Protein AF-I7M662-F1 (afdb_monomer_lite)

Structure (mmCIF, N/CA/C/O backbone):
data_AF-I7M662-F1
#
_entry.id   AF-I7M662-F1
#
loop_
_atom_site.group_PDB
_atom_site.id
_atom_site.type_symbol
_atom_site.label_atom_id
_atom_site.label_alt_id
_atom_site.label_comp_id
_atom_site.label_asym_id
_atom_site.label_entity_id
_atom_site.label_seq_id
_atom_site.pdbx_PDB_ins_code
_atom_site.Cartn_x
_atom_site.Cartn_y
_atom_site.Cartn_z
_atom_site.occupancy
_atom_site.B_iso_or_equiv
_atom_site.auth_seq_id
_atom_site.auth_comp_id
_atom_site.auth_asym_id
_atom_site.auth_atom_id
_atom_site.pdbx_PDB_model_num
ATOM 1 N N . MET A 1 1 ? -13.294 24.044 -43.920 1.00 41.88 1 MET A N 1
ATOM 2 C CA . MET A 1 1 ? -12.921 23.560 -42.574 1.00 41.88 1 MET A CA 1
ATOM 3 C C . MET A 1 1 ? -13.957 22.530 -42.165 1.00 41.88 1 MET A C 1
ATOM 5 O O . MET A 1 1 ? -15.072 22.920 -41.852 1.00 41.88 1 MET A O 1
ATOM 9 N N . GLN A 1 2 ? -13.652 21.237 -42.297 1.00 34.25 2 GLN A N 1
ATOM 10 C CA . GLN A 1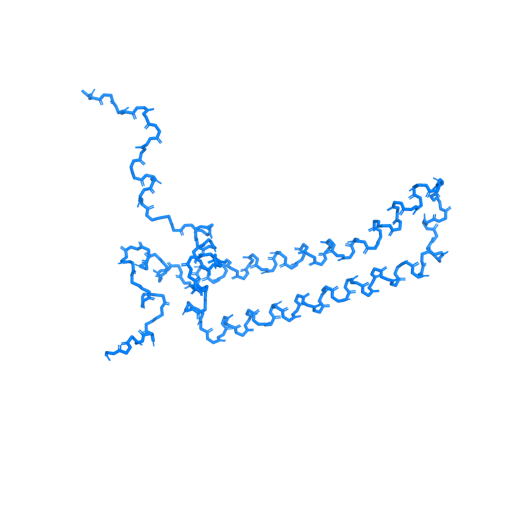 2 ? -14.575 20.186 -41.863 1.00 34.25 2 GLN A CA 1
ATOM 11 C C . GLN A 1 2 ? -14.696 20.223 -40.339 1.00 34.25 2 GLN A C 1
ATOM 13 O O . GLN A 1 2 ? -13.698 20.273 -39.620 1.00 34.25 2 GLN A O 1
ATOM 18 N N . THR A 1 3 ? -15.942 20.270 -39.887 1.00 43.41 3 THR A N 1
ATOM 19 C CA . THR A 1 3 ? -16.389 20.185 -38.502 1.00 43.41 3 THR A CA 1
ATOM 20 C C . THR A 1 3 ? -15.766 18.958 -37.850 1.00 43.41 3 THR A C 1
ATOM 22 O O . THR A 1 3 ? -16.061 17.828 -38.221 1.00 43.41 3 THR A O 1
ATOM 25 N N . ARG A 1 4 ? -14.854 19.204 -36.906 1.00 47.12 4 ARG A N 1
ATOM 26 C CA . ARG A 1 4 ? -14.196 18.182 -36.095 1.00 47.12 4 ARG A CA 1
ATOM 27 C C . ARG A 1 4 ? -15.286 17.417 -35.345 1.00 47.12 4 ARG A C 1
ATOM 29 O O . ARG A 1 4 ? -16.045 18.037 -34.602 1.00 47.12 4 ARG A O 1
ATOM 36 N N . ASP A 1 5 ? -15.388 16.117 -35.611 1.00 43.91 5 ASP A N 1
ATOM 37 C CA . ASP A 1 5 ? -16.416 15.244 -35.054 1.00 43.91 5 ASP A CA 1
ATOM 38 C C . ASP A 1 5 ? -16.543 15.436 -33.541 1.00 43.91 5 ASP A C 1
ATOM 40 O O . ASP A 1 5 ? -15.604 15.251 -32.770 1.00 43.91 5 ASP A O 1
ATOM 44 N N . ILE A 1 6 ? -17.754 15.809 -33.134 1.00 48.81 6 ILE A N 1
ATOM 45 C CA . ILE A 1 6 ? -18.202 16.032 -31.753 1.00 48.81 6 ILE A CA 1
ATOM 46 C C . ILE A 1 6 ? -18.568 14.674 -31.107 1.00 48.81 6 ILE A C 1
ATOM 48 O O . ILE A 1 6 ? -19.245 14.591 -30.083 1.00 48.81 6 ILE A O 1
ATOM 52 N N . TYR A 1 7 ? -18.115 13.568 -31.699 1.00 44.12 7 TYR A N 1
ATOM 53 C CA . TYR A 1 7 ? -18.278 12.237 -31.142 1.00 44.12 7 TYR A CA 1
ATOM 54 C C . TYR A 1 7 ? -17.127 11.949 -30.182 1.00 44.12 7 TYR A C 1
ATOM 56 O O . TYR A 1 7 ? -15.957 12.008 -30.540 1.00 44.12 7 TYR A O 1
ATOM 64 N N . ARG A 1 8 ? -17.490 11.622 -28.938 1.00 43.91 8 ARG A N 1
ATOM 65 C CA . ARG A 1 8 ? -16.653 11.269 -27.773 1.00 43.91 8 ARG A CA 1
ATOM 66 C C . ARG A 1 8 ? -15.730 10.043 -27.957 1.00 43.91 8 ARG A C 1
ATOM 68 O O . ARG A 1 8 ? -15.385 9.388 -26.981 1.00 43.91 8 ARG A O 1
ATOM 75 N N . TYR A 1 9 ? -15.335 9.726 -29.181 1.00 45.12 9 TYR A N 1
ATOM 76 C CA . TYR A 1 9 ? -14.406 8.663 -29.543 1.00 45.12 9 TYR A CA 1
ATOM 77 C C . TYR A 1 9 ? -13.162 9.289 -30.166 1.00 45.12 9 TYR A C 1
ATOM 79 O O . TYR A 1 9 ? -12.828 9.061 -31.326 1.00 45.12 9 TYR A O 1
ATOM 87 N N . ASP A 1 10 ? -12.473 10.122 -29.389 1.00 43.12 10 ASP A N 1
ATOM 88 C CA . ASP A 1 10 ? -11.145 10.561 -29.785 1.00 43.12 10 ASP A CA 1
ATOM 89 C C . ASP A 1 10 ? -10.230 9.330 -29.711 1.00 43.12 10 ASP A C 1
ATOM 91 O O . ASP A 1 10 ? -9.859 8.862 -28.629 1.00 43.12 10 ASP A O 1
ATOM 95 N N . TYR A 1 11 ? -9.954 8.747 -30.878 1.00 44.44 11 TYR A N 1
ATOM 96 C CA . TYR A 1 11 ? -9.156 7.532 -31.064 1.00 44.44 11 TYR A CA 1
ATOM 97 C C . TYR A 1 11 ? -7.806 7.638 -30.342 1.00 44.44 11 TYR A C 1
ATOM 99 O O . TYR A 1 11 ? -7.307 6.660 -29.781 1.00 44.44 11 TYR A O 1
ATOM 107 N N . THR A 1 12 ? -7.261 8.856 -30.280 1.00 48.91 12 THR A N 1
ATOM 108 C CA . THR A 1 12 ? -6.030 9.171 -29.554 1.00 48.91 12 THR A CA 1
ATOM 109 C C . THR A 1 12 ? -6.190 8.977 -28.043 1.00 48.91 12 THR A C 1
ATOM 111 O O . THR A 1 12 ? -5.327 8.398 -27.400 1.00 48.91 12 THR A O 1
ATOM 114 N N . THR A 1 13 ? -7.323 9.348 -27.452 1.00 49.84 13 THR A N 1
ATOM 115 C CA . THR A 1 13 ? -7.543 9.213 -25.999 1.00 49.84 13 THR A CA 1
ATOM 116 C C . THR A 1 13 ? -7.815 7.778 -25.537 1.00 49.84 13 THR A C 1
ATOM 118 O O . THR A 1 13 ? -7.613 7.468 -24.360 1.00 49.84 13 THR A O 1
ATOM 121 N N . THR A 1 14 ? -8.267 6.904 -26.447 1.00 51.50 14 THR A N 1
ATOM 122 C CA . THR A 1 14 ? -8.652 5.516 -26.128 1.00 51.50 14 THR A CA 1
ATOM 123 C C . THR A 1 14 ? -7.506 4.527 -26.344 1.00 51.50 14 THR A C 1
ATOM 125 O O . THR A 1 14 ? -7.362 3.592 -25.560 1.00 51.50 14 THR A O 1
ATOM 128 N N . TYR A 1 15 ? -6.677 4.737 -27.373 1.00 56.00 15 TYR A N 1
ATOM 129 C CA . TYR A 1 15 ? -5.634 3.783 -27.771 1.00 56.00 15 TYR A CA 1
ATOM 130 C C . TYR A 1 15 ? -4.206 4.234 -27.461 1.00 56.00 15 TYR A C 1
ATOM 132 O O . TYR A 1 15 ? -3.290 3.418 -27.551 1.00 56.00 15 TYR A O 1
ATOM 140 N N . TYR A 1 16 ? -3.985 5.498 -27.083 1.00 65.38 16 TYR A N 1
ATOM 141 C CA . TYR A 1 16 ? -2.644 5.931 -26.702 1.00 65.38 16 TYR A CA 1
ATOM 142 C C . TYR A 1 16 ? -2.303 5.424 -25.295 1.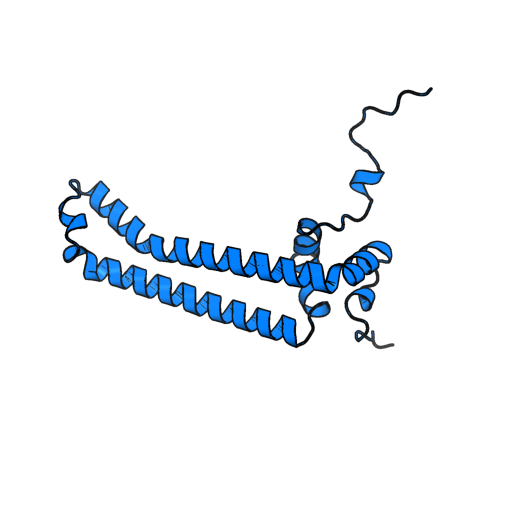00 65.38 16 TYR A C 1
ATOM 144 O O . TYR A 1 16 ? -3.119 5.577 -24.376 1.00 65.38 16 TYR A O 1
ATOM 152 N N . PRO A 1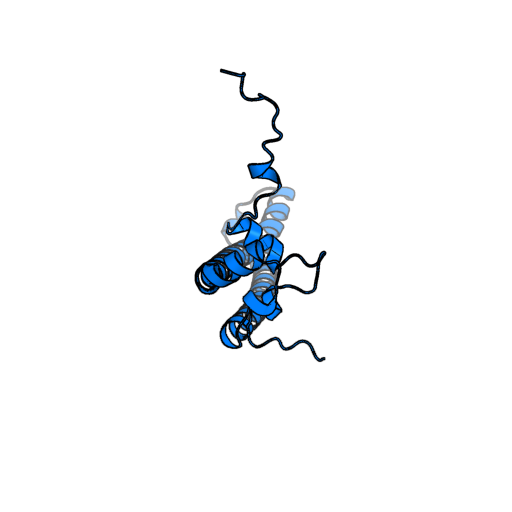 17 ? -1.118 4.821 -25.095 1.00 70.69 17 PRO A N 1
ATOM 153 C CA . PRO A 1 17 ? -0.713 4.347 -23.785 1.00 70.69 17 PRO A CA 1
ATOM 154 C C . PRO A 1 17 ? -0.676 5.515 -22.800 1.00 70.69 17 PRO A C 1
ATOM 156 O O . PRO A 1 17 ? 0.040 6.498 -22.987 1.00 70.69 17 PRO A O 1
ATOM 159 N N . LYS A 1 18 ? -1.476 5.406 -21.739 1.00 81.25 18 LYS A N 1
ATOM 160 C CA . LYS A 1 18 ? -1.456 6.357 -20.631 1.00 81.25 18 LYS A CA 1
ATOM 161 C C . LYS A 1 18 ? -0.286 6.021 -19.718 1.00 81.25 18 LYS A C 1
ATOM 163 O O . LYS A 1 18 ? -0.130 4.872 -19.304 1.00 81.25 18 LYS A O 1
ATOM 168 N N . PHE A 1 19 ? 0.515 7.032 -19.403 1.00 83.69 19 PHE A N 1
ATOM 169 C CA . PHE A 1 19 ? 1.721 6.881 -18.589 1.00 83.69 19 PHE A CA 1
ATOM 170 C C . PHE A 1 19 ? 1.542 7.371 -17.152 1.00 83.69 19 PHE A C 1
ATOM 172 O O . PHE A 1 19 ? 2.526 7.472 -16.443 1.00 83.69 19 PHE A O 1
ATOM 179 N N . ASP A 1 20 ? 0.326 7.707 -16.722 1.00 87.38 20 ASP A N 1
ATOM 180 C CA . ASP A 1 20 ? 0.101 8.248 -15.383 1.00 87.38 20 ASP A CA 1
ATOM 181 C C . ASP A 1 20 ? 0.236 7.189 -14.269 1.00 87.38 20 ASP A C 1
ATOM 183 O O . ASP A 1 20 ? 0.248 5.976 -14.496 1.00 87.38 20 ASP A O 1
ATOM 187 N N . MET A 1 21 ? 0.306 7.687 -13.036 1.00 86.69 21 MET A N 1
ATOM 188 C CA . MET A 1 21 ? 0.417 6.899 -11.810 1.00 86.69 21 MET A CA 1
ATOM 189 C C . MET A 1 21 ? -0.729 5.890 -11.629 1.00 86.69 21 MET A C 1
ATOM 191 O O . MET A 1 21 ? -0.519 4.787 -11.127 1.00 86.69 21 MET A O 1
ATOM 195 N N . LEU A 1 22 ? -1.945 6.246 -12.052 1.00 87.56 22 LEU A N 1
ATOM 196 C CA . LEU A 1 22 ? -3.106 5.363 -11.953 1.00 87.56 22 LEU A CA 1
ATOM 197 C C . LEU A 1 22 ? -2.950 4.154 -12.882 1.00 87.56 22 LEU A C 1
ATOM 199 O O . LEU A 1 22 ? -3.167 3.020 -12.462 1.00 87.56 22 LEU A O 1
ATOM 203 N N . ASN A 1 23 ? -2.552 4.382 -14.134 1.00 86.62 23 ASN A N 1
ATOM 204 C CA . ASN A 1 23 ? -2.306 3.309 -15.093 1.00 86.62 23 ASN A CA 1
ATOM 205 C C . ASN A 1 23 ? -1.092 2.473 -14.683 1.00 86.62 23 ASN A C 1
ATOM 207 O O . ASN A 1 23 ? -1.142 1.256 -14.813 1.00 86.62 23 ASN A O 1
ATOM 211 N N . PHE A 1 24 ? -0.058 3.089 -14.101 1.00 88.31 24 PHE A N 1
ATOM 212 C CA . PHE A 1 24 ? 1.056 2.350 -13.509 1.00 88.31 24 PHE A CA 1
ATOM 213 C C . PHE A 1 24 ? 0.584 1.404 -12.399 1.00 88.31 24 PHE A C 1
ATOM 215 O O . PHE A 1 24 ? 0.926 0.225 -12.415 1.00 88.31 24 PHE A O 1
ATOM 222 N N . GLN A 1 25 ? -0.249 1.879 -11.468 1.00 86.44 25 GLN A N 1
ATOM 223 C CA . GLN A 1 25 ? -0.809 1.033 -10.411 1.00 86.44 25 GLN A CA 1
ATOM 224 C C . GLN A 1 25 ? -1.653 -0.117 -10.974 1.00 86.44 25 GLN A C 1
ATOM 226 O O . GLN A 1 25 ? -1.513 -1.266 -10.549 1.00 86.44 25 GLN A O 1
ATOM 231 N N . LEU A 1 26 ? -2.515 0.183 -11.945 1.00 84.25 26 LEU A N 1
ATOM 232 C CA . LEU A 1 26 ? -3.354 -0.819 -12.595 1.00 84.25 26 LEU A CA 1
ATOM 233 C C . LEU A 1 26 ? -2.533 -1.841 -13.384 1.00 84.25 26 LEU A C 1
ATOM 235 O O . LEU A 1 26 ? -2.898 -3.007 -13.400 1.00 84.25 26 LEU A O 1
ATOM 239 N N . ASP A 1 27 ? -1.436 -1.451 -14.019 1.00 82.06 27 ASP A N 1
ATOM 240 C CA . ASP A 1 27 ? -0.607 -2.392 -14.771 1.00 82.06 27 ASP A CA 1
ATOM 241 C C . ASP A 1 27 ? 0.286 -3.223 -13.834 1.00 82.06 27 ASP A C 1
ATOM 243 O O . ASP A 1 27 ? 0.433 -4.429 -14.024 1.00 82.06 27 ASP A O 1
ATOM 247 N N . MET A 1 28 ? 0.850 -2.609 -12.790 1.00 82.44 28 MET A N 1
ATOM 248 C CA . MET A 1 28 ? 1.811 -3.266 -11.898 1.00 82.44 28 MET A CA 1
ATOM 249 C C . MET A 1 28 ? 1.172 -4.185 -10.858 1.00 82.44 28 MET A C 1
ATOM 251 O O . MET A 1 28 ? 1.779 -5.201 -10.516 1.00 82.44 28 MET A O 1
ATOM 255 N N . TYR A 1 29 ? -0.030 -3.862 -10.369 1.00 78.38 29 TYR A N 1
ATOM 256 C CA . TYR A 1 29 ? -0.650 -4.545 -9.223 1.00 78.38 29 TYR A CA 1
ATOM 257 C C . TYR A 1 29 ? -1.994 -5.212 -9.540 1.00 78.38 29 TYR A C 1
ATOM 259 O O . TYR A 1 29 ? -2.654 -5.728 -8.636 1.00 78.38 29 TYR A O 1
ATOM 267 N N . ASN A 1 30 ? -2.423 -5.243 -10.804 1.00 72.62 30 ASN A N 1
ATOM 268 C CA . ASN A 1 30 ? -3.637 -5.962 -11.179 1.00 72.62 30 ASN A CA 1
ATOM 269 C C . ASN A 1 30 ? -3.386 -7.470 -11.270 1.00 72.62 30 ASN A C 1
ATOM 271 O O . ASN A 1 30 ? -2.792 -7.978 -12.218 1.00 72.62 30 ASN A O 1
ATOM 275 N N . THR A 1 31 ? -3.927 -8.190 -10.294 1.00 59.03 31 THR A N 1
ATOM 276 C CA . THR A 1 31 ? -3.842 -9.647 -10.160 1.00 59.03 31 THR A CA 1
ATOM 277 C C . THR A 1 31 ? -4.629 -10.427 -11.216 1.00 59.03 31 THR A C 1
ATOM 279 O O . THR A 1 31 ? -4.451 -11.637 -11.321 1.00 59.03 31 THR A O 1
ATOM 282 N N . GLN A 1 32 ? -5.496 -9.778 -12.004 1.00 56.19 32 GLN A N 1
ATOM 283 C CA . GLN A 1 32 ? -6.375 -10.465 -12.959 1.00 56.19 32 GLN A CA 1
ATOM 284 C C . GLN A 1 32 ? -5.756 -10.706 -14.343 1.00 56.19 32 GLN A C 1
ATOM 286 O O . GLN A 1 32 ? -6.309 -11.504 -15.097 1.00 56.19 32 GLN A O 1
ATOM 291 N N . LYS A 1 33 ? -4.669 -10.019 -14.725 1.00 52.06 33 LYS A N 1
ATOM 292 C CA . LYS A 1 33 ? -4.182 -10.044 -16.125 1.00 52.06 33 LYS A CA 1
ATOM 293 C C . LYS A 1 33 ? -2.832 -10.717 -16.357 1.00 52.06 33 LYS A C 1
ATOM 295 O O . LYS A 1 33 ? -2.601 -11.194 -17.460 1.00 52.06 33 LYS A O 1
ATOM 300 N N . ALA A 1 34 ? -1.975 -10.801 -15.356 1.00 44.34 34 ALA A N 1
ATOM 301 C CA . ALA A 1 34 ? -0.725 -11.553 -15.361 1.00 44.34 34 ALA A CA 1
ATOM 302 C C . ALA A 1 34 ? -0.187 -11.492 -13.927 1.00 44.34 34 ALA A C 1
ATOM 304 O O . ALA A 1 34 ? -0.596 -10.609 -13.172 1.00 44.34 34 ALA A O 1
ATOM 305 N N . GLY A 1 35 ? 0.713 -12.395 -13.528 1.00 56.19 35 GLY A N 1
ATOM 306 C CA . GLY A 1 35 ? 1.469 -12.217 -12.281 1.00 56.19 35 GLY A CA 1
ATOM 307 C C . GLY A 1 35 ? 1.989 -10.778 -12.178 1.00 56.19 35 GLY A C 1
ATOM 308 O O . GLY A 1 35 ? 2.309 -10.178 -13.204 1.00 56.19 35 GLY A O 1
ATOM 309 N N . SER A 1 36 ? 1.967 -10.193 -10.978 1.00 66.44 36 SER A N 1
ATOM 310 C CA . SER A 1 36 ? 2.114 -8.743 -10.832 1.00 66.44 36 SER A CA 1
ATOM 311 C C . SER A 1 36 ? 3.401 -8.269 -11.516 1.00 66.44 36 SER A C 1
ATOM 313 O O . SER A 1 36 ? 4.498 -8.706 -11.165 1.00 66.44 36 SER A O 1
ATOM 315 N N . LEU A 1 37 ? 3.281 -7.390 -12.521 1.00 76.19 37 LEU A N 1
ATOM 316 C CA . LEU A 1 37 ? 4.440 -6.839 -13.241 1.00 76.19 37 LEU A CA 1
ATOM 317 C C . LEU A 1 37 ? 5.404 -6.132 -12.278 1.00 76.19 37 LEU A C 1
ATOM 319 O O . LEU A 1 37 ? 6.594 -6.018 -12.565 1.00 76.19 37 LEU A O 1
ATOM 323 N N . SER A 1 38 ? 4.913 -5.741 -11.097 1.00 75.88 38 SER A N 1
ATOM 324 C CA . SER A 1 38 ? 5.735 -5.277 -9.985 1.00 75.88 38 SER A CA 1
ATOM 325 C C . SER A 1 38 ? 6.870 -6.248 -9.630 1.00 75.88 38 SER A C 1
ATOM 327 O O . SER A 1 38 ? 7.972 -5.796 -9.363 1.00 75.88 38 SER A O 1
ATOM 329 N N . ALA A 1 39 ? 6.650 -7.567 -9.670 1.00 75.44 39 ALA A N 1
ATOM 330 C CA . ALA A 1 39 ? 7.679 -8.556 -9.333 1.00 75.44 39 ALA A CA 1
ATOM 331 C C . ALA A 1 39 ? 8.835 -8.582 -10.346 1.00 75.44 39 ALA A C 1
ATOM 333 O O . ALA A 1 39 ? 9.950 -8.953 -10.002 1.00 75.44 39 ALA A O 1
ATOM 334 N N . ILE A 1 40 ? 8.560 -8.184 -11.589 1.00 77.19 40 ILE A N 1
ATOM 335 C CA . ILE A 1 40 ? 9.550 -8.070 -12.662 1.00 77.19 40 ILE A CA 1
ATOM 336 C C . ILE A 1 40 ? 10.291 -6.736 -12.570 1.00 77.19 40 ILE A C 1
ATOM 338 O O . ILE A 1 40 ? 11.505 -6.692 -12.756 1.00 77.19 40 ILE A O 1
ATOM 342 N N . LEU A 1 41 ? 9.553 -5.661 -12.287 1.00 79.94 41 LEU A N 1
ATOM 343 C CA . LEU A 1 41 ? 10.084 -4.305 -12.200 1.00 79.94 41 LEU A CA 1
ATOM 344 C C . LEU A 1 41 ? 11.003 -4.100 -10.991 1.00 79.94 41 LEU A C 1
ATOM 346 O O . LEU A 1 41 ? 11.928 -3.293 -11.047 1.00 79.94 41 LEU A O 1
ATOM 350 N N . TYR A 1 42 ? 10.710 -4.772 -9.882 1.00 80.31 42 TYR A N 1
ATOM 351 C CA . TYR A 1 42 ? 11.417 -4.537 -8.634 1.00 80.31 42 TYR A CA 1
ATOM 352 C C . TYR A 1 42 ? 12.839 -5.071 -8.692 1.00 80.31 42 TYR A C 1
ATOM 354 O O . TYR A 1 42 ? 13.084 -6.227 -9.032 1.00 80.31 42 TYR A O 1
ATOM 362 N N . ASP A 1 43 ? 13.771 -4.224 -8.274 1.00 79.38 43 ASP A N 1
ATOM 363 C CA . ASP A 1 43 ? 15.075 -4.695 -7.851 1.00 79.38 43 ASP A CA 1
ATOM 364 C C . ASP A 1 43 ? 14.980 -5.335 -6.457 1.00 79.38 43 ASP A C 1
ATOM 366 O O . ASP A 1 43 ? 13.970 -5.243 -5.750 1.00 79.38 43 ASP A O 1
ATOM 370 N N . THR A 1 44 ? 16.055 -6.004 -6.043 1.00 79.12 44 THR A N 1
ATOM 371 C CA . THR A 1 44 ? 16.137 -6.657 -4.731 1.00 79.12 44 THR A CA 1
ATOM 372 C C . THR A 1 44 ? 15.845 -5.683 -3.581 1.00 79.12 44 THR A C 1
ATOM 374 O O . THR A 1 44 ? 15.308 -6.083 -2.550 1.00 79.12 44 THR A O 1
ATOM 377 N N . GLU A 1 45 ? 16.169 -4.396 -3.745 1.00 82.00 45 GLU A N 1
ATOM 378 C CA . GLU A 1 45 ? 15.902 -3.356 -2.749 1.00 82.00 45 GLU A CA 1
ATOM 379 C C . GLU A 1 45 ? 14.401 -3.045 -2.629 1.00 82.00 45 GLU A C 1
ATOM 381 O O . GLU A 1 45 ? 13.853 -3.072 -1.523 1.00 82.00 45 GLU A O 1
ATOM 386 N N . ASP A 1 46 ? 13.725 -2.784 -3.747 1.00 82.31 46 ASP A N 1
ATOM 387 C CA . ASP A 1 46 ? 12.293 -2.480 -3.796 1.00 82.31 46 ASP A CA 1
ATOM 388 C C . ASP A 1 46 ? 11.456 -3.698 -3.366 1.00 82.31 46 ASP A C 1
ATOM 390 O O . ASP A 1 46 ? 10.452 -3.546 -2.663 1.00 82.31 46 ASP A O 1
ATOM 394 N N . PHE A 1 47 ? 11.912 -4.911 -3.699 1.00 80.44 47 PHE A N 1
ATOM 395 C CA . PHE A 1 47 ? 11.307 -6.157 -3.228 1.00 80.44 47 PHE A CA 1
ATOM 396 C C . PHE A 1 47 ? 11.392 -6.297 -1.704 1.00 80.44 47 PHE A C 1
ATOM 398 O O . PHE A 1 47 ? 10.373 -6.525 -1.049 1.00 80.44 47 PHE A O 1
ATOM 405 N N . ASN A 1 48 ? 12.575 -6.094 -1.116 1.00 84.75 48 ASN A N 1
ATOM 406 C CA . ASN A 1 48 ? 12.747 -6.162 0.338 1.00 84.75 48 ASN A CA 1
ATOM 407 C C . ASN A 1 48 ? 11.895 -5.112 1.061 1.00 84.75 48 ASN A C 1
ATOM 409 O O . ASN A 1 48 ? 11.254 -5.431 2.063 1.00 84.75 48 ASN A O 1
ATOM 413 N N . LYS A 1 49 ? 11.809 -3.888 0.520 1.00 82.44 49 LYS A N 1
ATOM 414 C CA . LYS A 1 49 ? 10.914 -2.848 1.051 1.00 82.44 49 LYS A CA 1
ATOM 415 C C . LYS A 1 49 ? 9.450 -3.274 0.983 1.00 82.44 49 LYS A C 1
ATOM 417 O O . LYS A 1 49 ? 8.715 -3.062 1.944 1.00 82.44 49 LYS A O 1
ATOM 422 N N . GLN A 1 50 ? 9.009 -3.895 -0.114 1.00 82.38 50 GLN A N 1
ATOM 423 C CA . GLN A 1 50 ? 7.637 -4.401 -0.220 1.00 82.38 50 GLN A CA 1
ATOM 424 C C . GLN A 1 50 ? 7.346 -5.486 0.827 1.00 82.38 50 GLN A C 1
ATOM 426 O O . GLN A 1 50 ? 6.283 -5.459 1.452 1.00 82.38 50 GLN A O 1
ATOM 431 N N . VAL A 1 51 ? 8.280 -6.416 1.042 1.00 84.56 51 VAL A N 1
ATOM 432 C CA . VAL A 1 51 ? 8.158 -7.454 2.078 1.00 84.56 51 VAL A CA 1
ATOM 433 C C . VAL A 1 51 ? 8.079 -6.819 3.468 1.00 84.56 51 VAL A C 1
ATOM 435 O O . VAL A 1 51 ? 7.162 -7.135 4.227 1.00 84.56 51 VAL A O 1
ATOM 438 N N . GLU A 1 52 ? 8.953 -5.858 3.773 1.00 85.06 52 GLU A N 1
ATOM 439 C CA . GLU A 1 52 ? 8.937 -5.119 5.040 1.00 85.06 52 GLU A CA 1
ATOM 440 C C . GLU A 1 52 ? 7.607 -4.370 5.248 1.00 85.06 52 GLU A C 1
ATOM 442 O O . GLU A 1 52 ? 7.043 -4.384 6.348 1.00 85.06 52 GLU A O 1
ATOM 447 N N . PHE A 1 53 ? 7.044 -3.767 4.193 1.00 82.75 53 PHE A N 1
ATOM 448 C CA . PHE A 1 53 ? 5.721 -3.140 4.249 1.00 82.75 53 PHE A CA 1
ATOM 449 C C . PHE A 1 53 ? 4.613 -4.151 4.545 1.00 82.75 53 PHE A C 1
ATOM 451 O O . PHE A 1 53 ? 3.738 -3.860 5.366 1.00 82.75 53 PHE A O 1
ATOM 458 N N . ALA A 1 54 ? 4.642 -5.326 3.916 1.00 82.62 54 ALA A N 1
ATOM 459 C CA . ALA A 1 54 ? 3.660 -6.381 4.150 1.00 82.62 54 ALA A CA 1
ATOM 460 C C . ALA A 1 54 ? 3.747 -6.937 5.582 1.00 82.62 54 ALA A C 1
ATOM 462 O O . ALA A 1 54 ? 2.721 -7.168 6.227 1.00 82.62 54 ALA A O 1
ATOM 463 N N . GLU A 1 55 ? 4.954 -7.118 6.118 1.00 86.81 55 GLU A N 1
ATOM 464 C CA . GLU A 1 55 ? 5.149 -7.530 7.510 1.00 86.81 55 GLU A CA 1
ATOM 465 C C . GLU A 1 55 ? 4.695 -6.447 8.490 1.00 86.81 55 GLU A C 1
ATOM 467 O O . GLU A 1 55 ? 3.925 -6.725 9.413 1.00 86.81 55 GLU A O 1
ATOM 472 N N . THR A 1 56 ? 5.087 -5.195 8.249 1.00 85.19 56 THR A N 1
ATOM 473 C CA . THR A 1 56 ? 4.663 -4.046 9.058 1.00 85.19 56 THR A CA 1
ATOM 474 C C . THR A 1 56 ? 3.141 -3.915 9.072 1.00 85.19 56 THR A C 1
ATOM 476 O O . THR A 1 56 ? 2.561 -3.660 10.127 1.00 85.19 56 THR A O 1
ATOM 479 N N . GLN A 1 57 ? 2.468 -4.146 7.940 1.00 84.38 57 GLN A N 1
ATOM 480 C CA . GLN A 1 57 ? 1.006 -4.141 7.865 1.00 84.38 57 GLN A CA 1
ATOM 481 C C . GLN A 1 57 ? 0.389 -5.168 8.814 1.00 84.38 57 GLN A C 1
ATOM 483 O O . GLN A 1 57 ? -0.520 -4.832 9.577 1.00 84.38 57 GLN A O 1
ATOM 488 N N . LYS A 1 58 ? 0.898 -6.406 8.794 1.00 86.19 58 LYS A N 1
ATOM 489 C CA . LYS A 1 58 ? 0.416 -7.487 9.664 1.00 86.19 58 LYS A CA 1
ATOM 490 C C . LYS A 1 58 ? 0.601 -7.120 11.134 1.00 86.19 58 LYS A C 1
ATOM 492 O O . LYS A 1 58 ? -0.342 -7.246 11.913 1.00 86.19 58 LYS A O 1
ATOM 497 N N . TRP A 1 59 ? 1.771 -6.599 11.503 1.00 88.44 59 TRP A N 1
ATOM 498 C CA . TRP A 1 59 ? 2.050 -6.161 12.873 1.00 88.44 59 TRP A CA 1
ATOM 499 C C . TRP A 1 59 ? 1.181 -4.980 13.309 1.00 88.44 59 TRP A C 1
ATOM 501 O O . TRP A 1 59 ? 0.678 -4.976 14.433 1.00 88.44 59 TRP A O 1
ATOM 511 N N . MET A 1 60 ? 0.941 -4.005 12.429 1.00 86.56 60 MET A N 1
ATOM 512 C CA . MET A 1 60 ? 0.051 -2.877 12.716 1.00 86.56 60 MET A CA 1
ATOM 513 C C . MET A 1 60 ? -1.402 -3.326 12.889 1.00 86.56 60 MET A C 1
ATOM 515 O O . MET A 1 60 ? -2.061 -2.863 13.819 1.00 86.56 60 MET A O 1
ATOM 519 N N . GLN A 1 61 ? -1.899 -4.239 12.050 1.00 87.12 61 GLN A N 1
ATOM 520 C CA . GLN A 1 61 ? -3.251 -4.794 12.183 1.00 87.12 61 GLN A CA 1
ATOM 521 C C . GLN A 1 61 ? -3.399 -5.607 13.472 1.00 87.12 61 GLN A C 1
ATOM 523 O O . GLN A 1 61 ? -4.375 -5.428 14.202 1.00 87.12 61 GLN A O 1
ATOM 528 N N . LEU A 1 62 ? -2.411 -6.445 13.796 1.00 90.81 62 LEU A N 1
ATOM 529 C CA . LEU A 1 62 ? -2.390 -7.207 15.043 1.00 90.81 62 LEU A CA 1
ATOM 530 C C . LEU A 1 62 ? -2.355 -6.272 16.263 1.00 90.81 62 LEU A C 1
ATOM 532 O O . LEU A 1 62 ? -3.139 -6.436 17.195 1.00 90.81 62 LEU A O 1
ATOM 536 N N . GLY A 1 63 ? -1.505 -5.243 16.234 1.00 89.56 63 GLY A N 1
ATOM 537 C CA . GLY A 1 63 ? -1.436 -4.219 17.277 1.00 89.56 63 GLY A CA 1
ATOM 538 C C . GLY A 1 63 ? -2.748 -3.448 17.433 1.00 89.56 63 GLY A C 1
ATOM 539 O O . GLY A 1 63 ? -3.221 -3.258 18.554 1.00 89.56 63 GLY A O 1
ATOM 540 N N . ALA A 1 64 ? -3.384 -3.063 16.324 1.00 90.06 64 ALA A N 1
ATOM 541 C CA . ALA A 1 64 ? -4.684 -2.397 16.328 1.00 90.06 64 ALA A CA 1
ATOM 542 C C . ALA A 1 64 ? -5.791 -3.288 16.914 1.0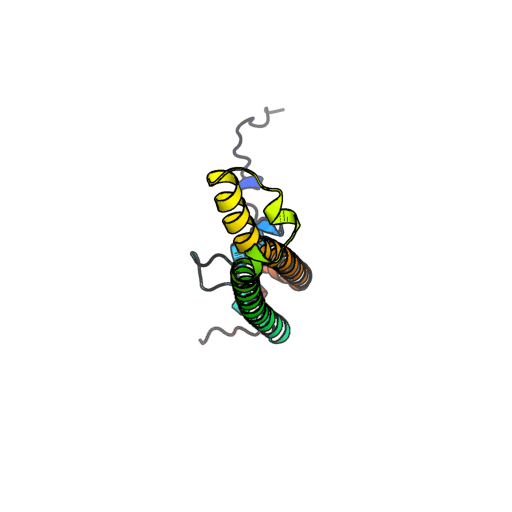0 90.06 64 ALA A C 1
ATOM 544 O O . ALA A 1 64 ? -6.603 -2.800 17.701 1.00 90.06 64 ALA A O 1
ATOM 545 N N . LEU A 1 65 ? -5.795 -4.588 16.599 1.00 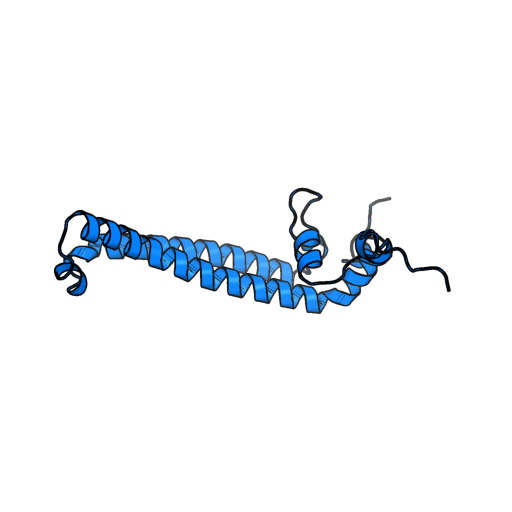89.81 65 LEU A N 1
ATOM 546 C CA . LEU A 1 65 ? -6.714 -5.562 17.195 1.00 89.81 65 LEU A CA 1
ATOM 547 C C . LEU A 1 65 ? -6.485 -5.701 18.702 1.00 89.81 65 LEU A C 1
ATOM 549 O O . LEU A 1 65 ? -7.442 -5.621 19.473 1.00 89.81 65 LEU A O 1
ATOM 553 N N . CYS A 1 66 ? -5.232 -5.841 19.139 1.00 91.31 66 CYS A N 1
ATOM 554 C CA . CYS A 1 66 ? -4.883 -5.913 20.559 1.00 91.31 66 CYS A CA 1
ATOM 555 C C . CYS A 1 66 ? -5.313 -4.648 21.320 1.00 91.31 66 CYS A C 1
ATOM 557 O O . CYS A 1 66 ? -5.878 -4.749 22.410 1.00 91.31 66 CYS A O 1
ATOM 559 N N . LEU A 1 67 ? -5.115 -3.461 20.736 1.00 89.69 67 LEU A N 1
ATOM 560 C CA . LEU A 1 67 ? -5.594 -2.195 21.299 1.00 89.69 67 LEU A CA 1
ATOM 561 C C . LEU A 1 67 ? -7.127 -2.126 21.333 1.00 89.69 67 LEU A C 1
ATOM 563 O O . LEU A 1 67 ? -7.700 -1.702 22.337 1.00 89.69 67 LEU A O 1
ATOM 567 N N . GLY A 1 68 ? -7.807 -2.586 20.282 1.00 88.75 68 GLY A N 1
ATOM 568 C CA . GLY A 1 68 ? -9.266 -2.702 20.248 1.00 88.75 68 GLY A CA 1
ATOM 569 C C . GLY A 1 68 ? -9.795 -3.591 21.379 1.00 88.75 68 GLY A C 1
ATOM 570 O O . GLY A 1 68 ? -10.667 -3.185 22.146 1.00 88.75 68 GLY A O 1
ATOM 571 N N . VAL A 1 69 ? -9.228 -4.783 21.559 1.00 87.88 69 VAL A N 1
ATOM 572 C CA . VAL A 1 69 ? -9.616 -5.690 22.654 1.00 87.88 69 VAL A CA 1
ATOM 573 C C . VAL A 1 69 ? -9.294 -5.073 24.018 1.00 87.88 69 VAL A C 1
ATOM 575 O O . VAL A 1 69 ? -10.143 -5.069 24.912 1.00 87.88 69 VAL A O 1
ATOM 578 N N . GLY A 1 70 ? -8.106 -4.483 24.175 1.00 87.38 70 GLY A N 1
ATOM 579 C CA . GLY A 1 70 ? -7.690 -3.819 25.411 1.00 87.38 70 GLY A CA 1
ATOM 580 C C . GLY A 1 70 ? -8.610 -2.660 25.806 1.00 87.38 70 GLY A C 1
ATOM 581 O O . GLY A 1 70 ? -8.982 -2.533 26.973 1.00 87.38 70 GLY A O 1
ATOM 582 N N . THR A 1 71 ? -9.050 -1.854 24.837 1.00 86.12 71 THR A N 1
ATOM 583 C CA . THR A 1 71 ? -10.002 -0.756 25.073 1.00 86.12 71 THR A CA 1
ATOM 584 C C . THR A 1 71 ? -11.394 -1.253 25.457 1.00 86.12 71 THR A C 1
ATOM 586 O O . THR A 1 71 ? -12.031 -0.624 26.303 1.00 86.12 71 THR A O 1
ATOM 589 N N . ILE A 1 72 ? -11.857 -2.395 24.933 1.00 84.81 72 ILE A N 1
ATOM 590 C CA . ILE A 1 72 ? -13.106 -3.029 25.391 1.00 84.81 72 ILE A CA 1
ATOM 591 C C . ILE A 1 72 ? -12.969 -3.537 26.833 1.00 84.81 72 ILE A C 1
ATOM 593 O O . ILE A 1 72 ? -13.856 -3.289 27.653 1.00 84.81 72 ILE A O 1
ATOM 597 N N . LEU A 1 73 ? -11.873 -4.225 27.165 1.00 85.38 73 LEU A N 1
ATOM 598 C CA . LEU A 1 73 ? -11.639 -4.749 28.518 1.00 85.38 73 LEU A CA 1
ATOM 599 C C . LEU A 1 73 ? -11.505 -3.615 29.550 1.00 85.38 73 LEU A C 1
ATOM 601 O O . LEU A 1 73 ? -12.035 -3.702 30.659 1.00 85.38 73 LEU A O 1
ATOM 605 N N . GLY A 1 74 ? -10.847 -2.518 29.168 1.00 83.50 74 GLY A N 1
ATOM 606 C CA . GLY A 1 74 ? -10.693 -1.305 29.972 1.00 83.50 74 GLY A CA 1
ATOM 607 C C . GLY A 1 74 ? -11.872 -0.330 29.903 1.00 83.50 74 GLY A C 1
ATOM 608 O O . GLY A 1 74 ? -11.842 0.691 30.588 1.00 83.50 74 GLY A O 1
ATOM 609 N N . TYR A 1 75 ? -12.915 -0.628 29.122 1.00 79.50 75 TYR A N 1
ATOM 610 C CA . TYR A 1 75 ? -14.010 0.297 28.799 1.00 79.50 75 TYR A CA 1
ATOM 611 C C . TYR A 1 75 ? -14.670 0.902 30.045 1.00 79.50 75 TYR A C 1
ATOM 613 O O . TYR A 1 75 ? -14.940 2.099 30.103 1.00 79.50 75 TYR A O 1
ATOM 621 N N . ASN A 1 76 ? -14.869 0.096 31.090 1.00 75.25 76 ASN A N 1
ATOM 622 C CA . ASN A 1 76 ? -15.515 0.538 32.330 1.00 75.25 76 ASN A CA 1
ATOM 623 C C . ASN A 1 76 ? -14.645 1.492 33.173 1.00 75.25 76 ASN A C 1
ATOM 625 O O . ASN A 1 76 ? -15.165 2.155 34.068 1.00 75.25 76 ASN A O 1
ATOM 629 N N . LYS A 1 77 ? -13.334 1.567 32.908 1.00 79.50 77 LYS A N 1
ATOM 630 C CA . LYS A 1 77 ? -12.397 2.459 33.610 1.00 79.50 77 LYS A CA 1
ATOM 631 C C . LYS A 1 77 ? -12.266 3.831 32.943 1.00 79.50 77 LYS A C 1
ATOM 633 O O . LYS A 1 77 ? -11.610 4.709 33.493 1.00 79.50 77 LYS A O 1
ATOM 638 N N . ILE A 1 78 ? -12.876 4.034 31.775 1.00 76.56 78 ILE A N 1
ATOM 639 C CA . ILE A 1 78 ? -12.756 5.280 31.017 1.00 76.56 78 ILE A CA 1
ATOM 640 C C . ILE A 1 78 ? -13.856 6.261 31.476 1.00 76.56 78 ILE A C 1
ATOM 642 O O . ILE A 1 78 ? -15.040 6.021 31.234 1.00 76.56 78 ILE A O 1
ATOM 646 N N . PRO A 1 79 ? -13.517 7.404 32.099 1.00 69.50 79 PRO A N 1
ATOM 647 C CA . PRO A 1 79 ? -14.510 8.316 32.683 1.00 69.50 79 PRO A CA 1
ATOM 648 C C . PRO A 1 79 ? -15.444 8.965 31.646 1.00 69.50 79 PRO A C 1
ATOM 650 O O . PRO A 1 79 ? -16.606 9.241 31.946 1.00 69.50 79 PRO A O 1
ATOM 653 N N . LEU A 1 80 ? -14.980 9.149 30.403 1.00 69.62 80 LEU A N 1
ATOM 654 C CA . LEU A 1 80 ? -15.786 9.647 29.276 1.00 69.62 80 LEU A CA 1
ATOM 655 C C . LEU A 1 80 ? -16.974 8.734 28.936 1.00 69.62 80 LEU A C 1
ATOM 657 O O . LEU A 1 80 ? -18.022 9.210 28.507 1.00 69.62 80 LEU A O 1
ATOM 661 N N . ILE A 1 81 ? -16.838 7.431 29.177 1.00 67.75 81 ILE A N 1
ATOM 662 C CA . ILE A 1 81 ? -17.851 6.425 28.850 1.00 67.75 81 ILE A CA 1
ATOM 663 C C . ILE A 1 81 ? -19.017 6.441 29.839 1.00 67.75 81 ILE A C 1
ATOM 665 O O . ILE A 1 81 ? -20.167 6.222 29.452 1.00 67.75 81 ILE A O 1
ATOM 669 N N . ASN A 1 82 ? -18.748 6.782 31.099 1.00 68.38 82 ASN A N 1
ATOM 670 C CA . ASN A 1 82 ? -19.781 6.900 32.127 1.00 68.38 82 ASN A CA 1
ATOM 671 C C . ASN A 1 82 ? -20.756 8.058 31.855 1.00 68.38 82 ASN A C 1
ATOM 673 O O . ASN A 1 82 ? -21.872 8.043 32.370 1.00 68.38 82 ASN A O 1
ATOM 677 N N . ARG A 1 83 ? -20.377 9.018 30.998 1.00 72.94 83 ARG A N 1
ATOM 678 C CA . ARG A 1 83 ? -21.244 10.122 30.554 1.00 72.94 83 ARG A CA 1
ATOM 679 C C . ARG A 1 83 ? -22.204 9.735 29.423 1.00 72.94 83 ARG A C 1
ATOM 681 O O . ARG A 1 83 ? -23.167 10.459 29.180 1.00 72.94 83 ARG A O 1
ATOM 688 N N . VAL A 1 84 ? -21.989 8.608 28.736 1.00 77.50 84 VAL A N 1
ATOM 689 C CA . VAL A 1 84 ? -22.859 8.173 27.631 1.00 77.50 84 VAL A CA 1
ATOM 690 C C . VAL A 1 84 ? -24.150 7.576 28.196 1.00 77.50 84 VAL A C 1
ATOM 692 O O . VAL A 1 84 ? -24.161 6.467 28.729 1.00 77.50 84 VAL A O 1
ATOM 695 N N . GLN A 1 85 ? -25.262 8.301 28.076 1.00 73.25 85 GLN A N 1
ATOM 696 C CA . GLN A 1 85 ? -26.582 7.836 28.510 1.00 73.25 85 GLN A CA 1
ATOM 697 C C . GLN A 1 85 ? -27.289 7.059 27.381 1.00 73.25 85 GLN A C 1
ATOM 699 O O . GLN A 1 85 ? -27.310 7.496 26.232 1.00 73.25 85 GLN A O 1
ATOM 704 N N . GLY A 1 86 ? -27.871 5.896 27.704 1.00 79.50 86 GLY A N 1
ATOM 705 C CA . GLY A 1 86 ? -28.637 5.052 26.771 1.00 79.50 86 GLY A CA 1
ATOM 706 C C . GLY A 1 86 ? -27.917 3.773 26.315 1.00 79.50 86 GLY A C 1
ATOM 707 O O . GLY A 1 86 ? -26.754 3.799 25.912 1.00 79.50 86 GLY A O 1
ATOM 708 N N . LYS A 1 87 ? -28.626 2.633 26.356 1.00 80.81 87 LYS A N 1
ATOM 709 C CA . LYS A 1 87 ? -28.079 1.291 26.057 1.00 80.81 87 LYS A CA 1
ATOM 710 C C . LYS A 1 87 ? -27.499 1.191 24.636 1.00 80.81 87 LYS A C 1
ATOM 712 O O . LYS A 1 87 ? -26.379 0.720 24.468 1.00 80.81 87 LYS A O 1
ATOM 717 N N . TRP A 1 88 ? -28.214 1.722 23.644 1.00 85.06 88 TRP A N 1
ATOM 718 C CA . TRP A 1 88 ? -27.784 1.729 22.240 1.00 85.06 88 TRP A CA 1
ATOM 719 C C . TRP A 1 88 ? -26.591 2.652 21.974 1.00 85.06 88 TRP A C 1
ATOM 721 O O . TRP A 1 88 ? -25.674 2.271 21.254 1.00 85.06 88 TRP A O 1
ATOM 731 N N . LYS A 1 89 ? -26.542 3.829 22.614 1.00 85.00 89 LYS A N 1
ATOM 732 C CA . LYS A 1 89 ? -25.399 4.749 22.496 1.00 85.00 89 LYS A CA 1
ATOM 733 C C . LYS A 1 89 ? -24.133 4.157 23.116 1.00 85.00 89 LYS A C 1
ATOM 735 O O . LYS A 1 89 ? -23.067 4.239 22.514 1.00 85.00 89 LYS A O 1
ATOM 740 N N . LYS A 1 90 ? -24.247 3.497 24.277 1.00 82.00 90 LYS A N 1
ATOM 741 C CA . LYS A 1 90 ? -23.125 2.768 24.896 1.00 82.00 90 LYS A CA 1
ATOM 742 C C . LYS A 1 90 ? -22.612 1.645 23.995 1.00 82.00 90 LYS A C 1
ATOM 744 O O . LYS A 1 90 ? -21.405 1.507 23.829 1.00 82.00 90 LYS A O 1
ATOM 749 N N . PHE A 1 91 ? -23.517 0.867 23.401 1.00 84.50 91 PHE A N 1
ATOM 750 C CA . PHE A 1 91 ? -23.152 -0.198 22.467 1.00 84.50 91 PHE A CA 1
ATOM 751 C C . PHE A 1 91 ? -22.438 0.344 21.220 1.00 84.50 91 PHE A C 1
ATOM 753 O O . PHE A 1 91 ? -21.343 -0.115 20.903 1.00 84.50 91 PHE A O 1
ATOM 760 N N . GLY A 1 92 ? -22.984 1.383 20.580 1.00 87.12 92 GLY A N 1
ATOM 761 C CA . GLY A 1 92 ? -22.342 2.034 19.434 1.00 87.12 92 GLY A CA 1
ATOM 762 C C . GLY A 1 92 ? -20.961 2.603 19.769 1.00 87.12 92 GLY A C 1
ATOM 763 O O . GLY A 1 92 ? -20.022 2.435 18.999 1.00 87.12 92 GLY A O 1
ATOM 764 N N . PHE A 1 93 ? -20.795 3.195 20.955 1.00 86.06 93 PHE A N 1
ATOM 765 C CA . PHE A 1 93 ? -19.501 3.724 21.391 1.00 86.06 93 PHE A CA 1
ATOM 766 C C . PHE A 1 93 ? -18.458 2.623 21.649 1.00 86.06 93 PHE A C 1
ATOM 768 O O . PHE A 1 93 ? -17.281 2.824 21.363 1.00 86.06 93 PHE A O 1
ATOM 775 N N . LYS A 1 94 ? -18.871 1.445 22.145 1.00 83.81 94 LYS A N 1
ATOM 776 C CA . LYS A 1 94 ? -17.983 0.270 22.268 1.00 83.81 94 LYS A CA 1
ATOM 777 C C . LYS A 1 94 ? -17.472 -0.191 20.909 1.00 83.81 94 LYS A C 1
ATOM 779 O O . LYS A 1 94 ? -16.275 -0.397 20.754 1.00 83.81 94 LYS A O 1
ATOM 784 N N . ILE A 1 95 ? -18.380 -0.322 19.943 1.00 87.81 95 ILE A N 1
ATOM 785 C CA . ILE A 1 95 ? -18.041 -0.693 18.565 1.00 87.81 95 ILE A CA 1
ATOM 786 C C . ILE A 1 95 ? -17.084 0.341 17.975 1.00 87.81 95 ILE A C 1
ATOM 788 O O . ILE A 1 95 ? -16.029 -0.018 17.463 1.00 87.81 95 ILE A O 1
ATOM 792 N N . PHE A 1 96 ? -17.409 1.627 18.105 1.00 89.12 96 PHE A N 1
ATOM 793 C CA . PHE A 1 96 ? -16.569 2.702 17.594 1.00 89.12 96 PHE A CA 1
ATOM 794 C C . PHE A 1 96 ? -15.151 2.653 18.175 1.00 89.12 96 PHE A C 1
ATOM 796 O O . PHE A 1 96 ? -14.191 2.652 17.414 1.00 89.12 96 PHE A O 1
ATOM 803 N N . LEU A 1 97 ? -15.007 2.546 19.499 1.00 87.19 97 LEU A N 1
ATOM 804 C CA . LEU A 1 97 ? -13.691 2.455 20.139 1.00 87.19 97 LEU A CA 1
ATOM 805 C C . LEU A 1 97 ? -12.897 1.221 19.711 1.00 87.19 97 LEU A C 1
ATOM 807 O O . LEU A 1 97 ? -11.684 1.313 19.555 1.00 87.19 97 LEU A O 1
ATOM 811 N N . PHE A 1 98 ? -13.570 0.092 19.499 1.00 88.44 98 PHE A N 1
ATOM 812 C CA . PHE A 1 98 ? -12.926 -1.129 19.031 1.00 88.44 98 PHE A CA 1
ATOM 813 C C . PHE A 1 98 ? -12.375 -0.992 17.609 1.00 88.44 98 PHE A C 1
ATOM 815 O O . PHE A 1 98 ? -11.253 -1.415 17.336 1.00 88.44 98 PHE A O 1
ATOM 822 N N . PHE A 1 99 ? -13.149 -0.386 16.706 1.00 89.25 99 PHE A N 1
ATOM 823 C CA . PHE A 1 99 ? -12.753 -0.228 15.307 1.00 89.25 99 PHE A CA 1
ATOM 824 C C . PHE A 1 99 ? -11.862 0.991 15.051 1.00 89.25 99 PHE A C 1
ATOM 826 O O . PHE A 1 99 ? -11.162 1.027 14.042 1.00 89.25 99 PHE A O 1
ATOM 833 N N . LEU A 1 100 ? -11.829 1.976 15.949 1.00 89.62 100 LEU A N 1
ATOM 834 C CA . LEU A 1 100 ? -11.051 3.203 15.764 1.00 89.62 100 LEU A CA 1
ATOM 835 C C . LEU A 1 100 ? -9.545 2.946 15.522 1.00 89.62 100 LEU A C 1
ATOM 837 O O . LEU A 1 100 ? -9.017 3.489 14.550 1.00 89.62 100 LEU A O 1
ATOM 841 N N . PRO A 1 101 ? -8.846 2.082 16.286 1.00 89.00 101 PRO A N 1
ATOM 842 C CA . PRO A 1 101 ? -7.461 1.717 15.984 1.00 89.00 101 PRO A CA 1
ATOM 843 C C . PRO A 1 101 ? -7.283 1.063 14.606 1.00 89.00 101 PRO A C 1
ATOM 845 O O . PRO A 1 101 ? -6.267 1.290 13.946 1.00 89.00 101 PRO A O 1
ATOM 848 N N . MET A 1 102 ? -8.263 0.280 14.142 1.00 87.44 102 MET A N 1
ATOM 849 C CA . MET A 1 102 ? -8.221 -0.338 12.811 1.00 87.44 102 MET A CA 1
ATOM 850 C C . MET A 1 102 ? -8.342 0.710 11.700 1.00 87.44 102 MET A C 1
ATOM 852 O O . MET A 1 102 ? -7.579 0.666 10.740 1.00 87.44 102 MET A O 1
ATOM 856 N N . PHE A 1 103 ? -9.225 1.701 11.851 1.00 88.00 103 PHE A N 1
ATOM 857 C CA . PHE A 1 103 ? -9.332 2.801 10.886 1.00 88.00 103 PHE A CA 1
ATOM 858 C C . PHE A 1 103 ? -8.060 3.655 10.828 1.00 88.00 103 PHE A C 1
ATOM 860 O O . PHE A 1 103 ? -7.593 3.989 9.740 1.00 88.00 103 PHE A O 1
ATOM 867 N N . ILE A 1 104 ? -7.472 3.979 11.985 1.00 89.19 104 ILE A N 1
ATOM 868 C CA . ILE A 1 104 ? -6.241 4.783 12.052 1.00 89.19 104 ILE A CA 1
ATOM 869 C C . ILE A 1 104 ? -5.060 4.021 11.440 1.00 89.19 104 ILE A C 1
ATOM 871 O O . ILE A 1 104 ? -4.335 4.572 10.613 1.00 89.19 104 ILE A O 1
ATOM 875 N N . SER A 1 105 ? -4.870 2.753 11.818 1.00 87.44 105 SER A N 1
ATOM 876 C CA . SER A 1 105 ? -3.790 1.921 11.266 1.00 87.44 105 SER A CA 1
ATOM 877 C C . SER A 1 105 ? -3.941 1.710 9.759 1.00 87.44 105 SER A C 1
ATOM 879 O O . SER A 1 105 ? -2.952 1.840 9.038 1.00 87.44 105 SER A O 1
ATOM 881 N N . GLY A 1 106 ? -5.168 1.485 9.276 1.00 85.81 106 GLY A N 1
ATOM 882 C CA . GLY A 1 106 ? -5.479 1.411 7.849 1.00 85.81 106 GLY A CA 1
ATOM 883 C C . GLY A 1 106 ? -5.093 2.686 7.100 1.00 85.81 106 GLY A C 1
ATOM 884 O O . GLY A 1 106 ? -4.359 2.612 6.122 1.00 85.81 106 GLY A O 1
ATOM 885 N N . GLY A 1 107 ? -5.496 3.861 7.599 1.00 86.88 107 GLY A N 1
ATOM 886 C CA . GLY A 1 107 ? -5.163 5.142 6.965 1.00 86.88 107 GLY A CA 1
ATOM 887 C C . GLY A 1 107 ? -3.658 5.432 6.909 1.00 86.88 107 GLY A C 1
ATOM 888 O O . GLY A 1 107 ? -3.150 5.865 5.874 1.00 86.88 107 GLY A O 1
ATOM 889 N N . ILE A 1 108 ? -2.923 5.147 7.992 1.00 87.62 108 ILE A N 1
ATOM 890 C CA . ILE A 1 108 ? -1.456 5.294 8.015 1.00 87.62 108 ILE A CA 1
ATOM 891 C C . ILE A 1 108 ? -0.807 4.357 6.992 1.00 87.62 108 ILE A C 1
ATOM 893 O O . ILE A 1 108 ? 0.124 4.763 6.293 1.00 87.62 108 ILE A O 1
ATOM 897 N N . TYR A 1 109 ? -1.290 3.117 6.905 1.00 85.50 109 TYR A N 1
ATOM 898 C CA . TYR A 1 109 ? -0.771 2.135 5.964 1.00 85.50 109 TYR A CA 1
ATOM 899 C C . TYR A 1 109 ? -1.019 2.552 4.510 1.00 85.50 109 TYR A C 1
ATOM 901 O O . TYR A 1 109 ? -0.057 2.640 3.752 1.00 85.50 109 TYR A O 1
ATOM 909 N N . THR A 1 110 ? -2.257 2.907 4.145 1.00 86.19 110 THR A N 1
ATOM 910 C CA . THR A 1 110 ? -2.593 3.355 2.781 1.00 86.19 110 THR A CA 1
ATOM 911 C C . THR A 1 110 ? -1.732 4.541 2.351 1.00 86.19 110 THR A C 1
ATOM 913 O O . THR A 1 110 ? -1.254 4.580 1.222 1.00 86.19 110 THR A O 1
ATOM 916 N N . HIS A 1 111 ? -1.468 5.489 3.255 1.00 88.38 111 HIS A N 1
ATOM 917 C CA . HIS A 1 111 ? -0.609 6.638 2.949 1.00 88.38 111 HIS A CA 1
ATOM 918 C C . HIS A 1 111 ? 0.849 6.241 2.684 1.00 88.38 111 HIS A C 1
ATOM 920 O O . HIS A 1 111 ? 1.490 6.771 1.777 1.00 88.38 111 HIS A O 1
ATOM 926 N N . LYS A 1 112 ? 1.394 5.304 3.470 1.00 87.44 112 LYS A N 1
ATOM 927 C CA . LYS A 1 112 ? 2.753 4.783 3.255 1.00 87.44 112 LYS A CA 1
ATOM 928 C C . LYS A 1 112 ? 2.854 3.991 1.954 1.00 87.44 112 LYS A C 1
ATOM 930 O O . LYS A 1 112 ? 3.813 4.181 1.212 1.00 87.44 112 LYS A O 1
ATOM 935 N N . GLU A 1 113 ? 1.863 3.150 1.678 1.00 85.31 113 GLU A N 1
ATOM 936 C CA . GLU A 1 113 ? 1.780 2.359 0.452 1.00 85.31 113 GLU A CA 1
ATOM 937 C C . GLU A 1 113 ? 1.714 3.262 -0.786 1.00 85.31 113 GLU A C 1
ATOM 939 O O . GLU A 1 113 ? 2.502 3.091 -1.712 1.00 85.31 113 GLU A O 1
ATOM 944 N N . GLN A 1 114 ? 0.867 4.296 -0.774 1.00 87.56 114 GLN A N 1
ATOM 945 C CA . GLN A 1 114 ? 0.784 5.261 -1.875 1.00 87.56 114 GLN A CA 1
ATOM 946 C C . GLN A 1 114 ? 2.119 5.965 -2.137 1.00 87.56 114 GLN A C 1
ATOM 948 O O . GLN A 1 114 ? 2.545 6.042 -3.288 1.00 87.56 114 GLN A O 1
ATOM 953 N N . LYS A 1 115 ? 2.815 6.415 -1.084 1.00 89.62 115 LYS A N 1
ATOM 954 C CA . LYS A 1 115 ? 4.150 7.024 -1.214 1.00 89.62 115 LYS A CA 1
ATOM 955 C C . LYS A 1 115 ? 5.195 6.060 -1.767 1.00 89.62 115 LYS A C 1
ATOM 957 O O . LYS A 1 115 ? 6.063 6.472 -2.537 1.00 89.62 115 LYS A O 1
ATOM 962 N N . PHE A 1 116 ? 5.140 4.793 -1.364 1.00 87.50 116 PHE A N 1
ATOM 963 C CA . PHE A 1 116 ? 6.032 3.771 -1.899 1.00 87.50 116 PHE A CA 1
ATOM 964 C C . PHE A 1 116 ? 5.789 3.574 -3.397 1.00 87.50 116 PHE A C 1
ATOM 966 O O . PHE A 1 116 ? 6.732 3.691 -4.176 1.00 87.50 116 PHE A O 1
ATOM 973 N N . ILE A 1 117 ? 4.532 3.384 -3.809 1.00 88.31 117 ILE A N 1
ATOM 974 C CA . ILE A 1 117 ? 4.179 3.248 -5.228 1.00 88.31 117 ILE A CA 1
ATOM 975 C C . ILE A 1 117 ? 4.618 4.496 -6.007 1.00 88.31 117 ILE A C 1
ATOM 977 O O . ILE A 1 117 ? 5.136 4.370 -7.111 1.00 88.31 117 ILE A O 1
ATOM 981 N N . GLU A 1 118 ? 4.476 5.694 -5.434 1.00 90.12 118 GLU A N 1
ATOM 982 C CA . GLU A 1 118 ? 4.879 6.945 -6.092 1.00 90.12 118 GLU A CA 1
ATOM 983 C C . GLU A 1 118 ? 6.387 6.992 -6.313 1.00 90.12 118 GLU A C 1
ATOM 985 O O . GLU A 1 118 ? 6.856 7.340 -7.395 1.00 90.12 118 GLU A O 1
ATOM 990 N N . THR A 1 119 ? 7.146 6.558 -5.311 1.00 90.12 119 THR A N 1
ATOM 991 C CA . THR A 1 119 ? 8.606 6.483 -5.388 1.00 90.12 119 THR A CA 1
ATOM 992 C C . THR A 1 119 ? 9.049 5.480 -6.453 1.00 90.12 119 THR A C 1
ATOM 994 O O . THR A 1 119 ? 9.914 5.800 -7.266 1.00 90.12 119 THR A O 1
ATOM 997 N N . VAL A 1 120 ? 8.434 4.293 -6.496 1.00 88.38 120 VAL A N 1
ATOM 998 C CA . VAL A 1 120 ? 8.722 3.262 -7.508 1.00 88.38 120 VAL A CA 1
ATOM 999 C C . VAL A 1 120 ? 8.349 3.759 -8.906 1.00 88.38 120 VAL A C 1
ATOM 1001 O O . VAL A 1 120 ? 9.138 3.609 -9.838 1.00 88.38 120 VAL A O 1
ATOM 1004 N N . TYR A 1 121 ? 7.185 4.391 -9.057 1.00 90.25 121 TYR A N 1
ATOM 1005 C CA . TYR A 1 121 ? 6.746 4.977 -10.321 1.00 90.25 121 TYR A CA 1
ATOM 1006 C C . TYR A 1 121 ? 7.743 6.019 -10.827 1.00 90.25 121 TYR A C 1
ATOM 1008 O O . TYR A 1 121 ? 8.159 5.945 -11.978 1.00 90.25 121 TYR A O 1
ATOM 1016 N N . LEU A 1 122 ? 8.180 6.951 -9.973 1.00 90.56 122 LEU A N 1
ATOM 1017 C CA . LEU A 1 122 ? 9.161 7.972 -10.350 1.00 90.56 122 LEU A CA 1
ATOM 1018 C C . LEU A 1 122 ? 10.523 7.359 -10.698 1.00 90.56 122 LEU A C 1
ATOM 1020 O O . LEU A 1 122 ? 11.132 7.758 -11.691 1.00 90.56 122 LEU A O 1
ATOM 1024 N N . LYS A 1 123 ? 10.980 6.370 -9.919 1.00 90.06 123 LYS A N 1
ATOM 1025 C CA . LYS A 1 123 ? 12.245 5.654 -10.147 1.00 90.06 123 LYS A CA 1
ATOM 1026 C C . LYS A 1 123 ? 12.253 4.933 -11.497 1.00 90.06 123 LYS A C 1
ATOM 1028 O O . LYS A 1 123 ? 13.245 4.996 -12.218 1.00 90.06 123 LYS A O 1
ATOM 1033 N N . HIS A 1 124 ? 11.141 4.296 -11.859 1.00 88.69 124 HIS A N 1
ATOM 1034 C CA . HIS A 1 124 ? 11.036 3.438 -13.043 1.00 88.69 124 HIS A CA 1
ATOM 1035 C C . HIS A 1 124 ? 10.231 4.048 -14.198 1.00 88.69 124 HIS A C 1
ATOM 1037 O O . HIS A 1 124 ? 9.911 3.355 -15.166 1.00 88.69 124 HIS A O 1
ATOM 1043 N N . PHE A 1 125 ? 9.920 5.346 -14.139 1.00 89.12 125 PHE A N 1
ATOM 1044 C CA . PHE A 1 125 ? 9.032 6.011 -15.098 1.00 89.12 125 PHE A CA 1
ATOM 1045 C C . PHE A 1 125 ? 9.489 5.832 -16.551 1.00 89.12 125 PHE A C 1
ATOM 1047 O O . PHE A 1 125 ? 8.693 5.477 -17.417 1.00 89.12 125 PHE A O 1
ATOM 1054 N N . SER A 1 126 ? 10.784 6.023 -16.820 1.00 88.19 126 SER A N 1
ATOM 1055 C CA . SER A 1 126 ? 11.355 5.889 -18.169 1.00 88.19 126 SER A CA 1
ATOM 1056 C C . SER A 1 126 ? 11.199 4.465 -18.722 1.00 88.19 126 SER A C 1
ATOM 1058 O O . SER A 1 126 ? 10.735 4.270 -19.848 1.00 88.19 126 SER A O 1
ATOM 1060 N N . SER A 1 127 ? 11.512 3.460 -17.899 1.00 86.38 127 SER A N 1
ATOM 1061 C CA . SER A 1 127 ? 11.357 2.039 -18.227 1.00 86.38 127 SER A CA 1
ATOM 1062 C C . SER A 1 127 ? 9.894 1.681 -18.488 1.00 86.38 127 SER A C 1
ATOM 1064 O O . SER A 1 127 ? 9.581 0.993 -19.461 1.00 86.38 127 SER A O 1
ATOM 1066 N N . TYR A 1 128 ? 8.983 2.216 -17.671 1.00 87.12 128 TYR A N 1
ATOM 1067 C CA . TYR A 1 128 ? 7.543 2.035 -17.826 1.00 87.12 128 TYR A CA 1
ATOM 1068 C C . TYR A 1 128 ? 7.008 2.665 -19.121 1.00 87.12 128 TYR A C 1
ATOM 1070 O O . TYR A 1 128 ? 6.277 2.007 -19.863 1.00 87.12 128 TYR A O 1
ATOM 1078 N N . VAL A 1 129 ? 7.418 3.893 -19.455 1.00 86.81 129 VAL A N 1
ATOM 1079 C CA . VAL A 1 129 ? 7.059 4.542 -20.728 1.00 86.81 129 VAL A CA 1
ATOM 1080 C C . VAL A 1 129 ? 7.523 3.694 -21.912 1.00 86.81 129 VAL A C 1
ATOM 1082 O O . VAL A 1 129 ? 6.734 3.425 -22.820 1.00 86.81 129 VAL A O 1
ATOM 1085 N N . LYS A 1 130 ? 8.772 3.217 -21.884 1.00 83.69 130 LYS A N 1
ATOM 1086 C CA . LYS A 1 130 ? 9.332 2.382 -22.954 1.00 83.69 130 LYS A CA 1
ATOM 1087 C C . LYS A 1 130 ? 8.587 1.052 -23.094 1.00 83.69 130 LYS A C 1
ATOM 1089 O O . LYS A 1 130 ? 8.229 0.673 -24.208 1.00 83.69 130 LYS A O 1
ATOM 1094 N N . PHE A 1 131 ? 8.282 0.384 -21.981 1.00 85.31 131 PHE A N 1
ATOM 1095 C CA . PHE A 1 131 ? 7.446 -0.819 -21.963 1.00 85.31 131 PHE A CA 1
ATOM 1096 C C . PHE A 1 131 ? 6.074 -0.569 -22.596 1.00 85.31 131 PHE A C 1
ATOM 1098 O O . PHE A 1 131 ? 5.646 -1.330 -23.455 1.00 85.31 131 PHE A O 1
ATOM 1105 N N . LYS A 1 132 ? 5.401 0.526 -22.241 1.00 82.94 132 LYS A N 1
ATOM 1106 C CA . LYS A 1 132 ? 4.078 0.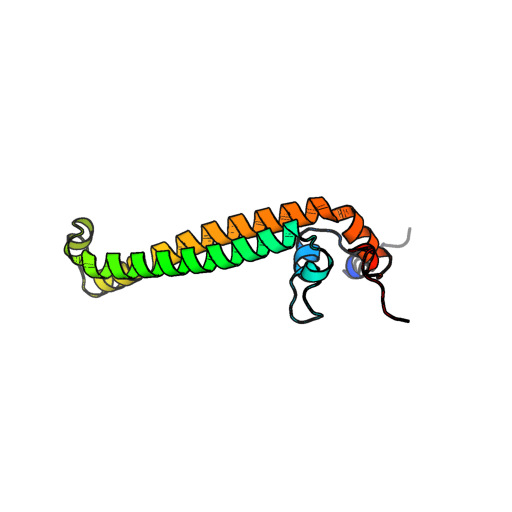863 -22.784 1.00 82.94 132 LYS A CA 1
ATOM 1107 C C . LYS A 1 132 ? 4.102 1.236 -24.271 1.00 82.94 132 LYS A C 1
ATOM 1109 O O . LYS A 1 132 ? 3.085 1.080 -24.939 1.00 82.94 132 LYS A O 1
ATOM 1114 N N . GLN A 1 133 ? 5.230 1.730 -24.780 1.00 82.75 133 GLN A N 1
ATOM 1115 C CA . GLN A 1 133 ? 5.412 2.062 -26.197 1.00 82.75 133 GLN A CA 1
ATOM 1116 C C . GLN A 1 133 ? 5.755 0.840 -27.055 1.00 82.75 133 GLN A C 1
ATOM 1118 O O . GLN A 1 133 ? 5.269 0.731 -28.176 1.00 82.75 133 GLN A O 1
ATOM 1123 N N . VAL A 1 134 ? 6.603 -0.057 -26.545 1.00 80.69 134 VAL A N 1
ATOM 1124 C CA . VAL A 1 134 ? 7.157 -1.187 -27.313 1.00 80.69 134 VAL A CA 1
ATOM 1125 C C . VAL A 1 134 ? 6.401 -2.494 -27.044 1.00 80.69 134 VAL A C 1
ATOM 1127 O O . VAL A 1 134 ? 6.409 -3.396 -27.874 1.00 80.69 134 VAL A O 1
ATOM 1130 N N . GLY A 1 135 ? 5.743 -2.609 -25.891 1.00 74.31 135 GLY A N 1
ATOM 1131 C CA . GLY A 1 135 ? 5.088 -3.832 -25.425 1.00 74.31 135 GLY A CA 1
ATOM 1132 C C . GLY A 1 135 ? 6.050 -4.907 -24.905 1.00 74.31 135 GLY A C 1
ATOM 1133 O O . GLY A 1 135 ? 5.603 -5.995 -24.558 1.00 74.31 135 GLY A O 1
ATOM 1134 N N . ASP A 1 136 ? 7.357 -4.625 -24.841 1.00 77.06 136 ASP A N 1
ATOM 1135 C CA . ASP A 1 136 ? 8.383 -5.587 -24.426 1.00 77.06 136 ASP A CA 1
ATOM 1136 C C . ASP A 1 136 ? 8.702 -5.467 -22.931 1.00 77.06 136 ASP A C 1
ATOM 1138 O O . ASP A 1 136 ? 9.204 -4.442 -22.459 1.00 77.06 136 ASP A O 1
ATOM 1142 N N . ILE A 1 137 ? 8.450 -6.545 -22.191 1.00 77.56 137 ILE A N 1
ATOM 1143 C CA . ILE A 1 137 ? 8.640 -6.632 -20.741 1.00 77.56 137 ILE A CA 1
ATOM 1144 C C . ILE A 1 137 ? 10.110 -6.516 -20.311 1.00 77.56 137 ILE A C 1
ATOM 1146 O O . ILE A 1 137 ? 10.386 -6.061 -19.202 1.00 77.56 137 ILE A O 1
ATOM 1150 N N . ARG A 1 138 ? 11.067 -6.814 -21.202 1.00 73.81 138 ARG A N 1
ATOM 1151 C CA . ARG A 1 138 ? 12.511 -6.618 -20.956 1.00 73.81 138 ARG A CA 1
ATOM 1152 C C . ARG A 1 138 ? 12.877 -5.148 -20.773 1.00 73.81 138 ARG A C 1
ATOM 1154 O O . ARG A 1 138 ? 13.915 -4.826 -20.204 1.00 73.81 138 ARG A O 1
ATOM 1161 N N . CYS A 1 139 ? 12.013 -4.235 -21.223 1.00 78.06 139 CYS A N 1
ATOM 1162 C CA . CYS A 1 139 ? 12.179 -2.810 -20.957 1.00 78.06 139 CYS A CA 1
ATOM 1163 C C . CYS A 1 139 ? 11.966 -2.458 -19.479 1.00 78.06 139 CYS A C 1
ATOM 1165 O O . CYS A 1 139 ? 12.488 -1.436 -19.044 1.00 78.06 139 CYS A O 1
ATOM 1167 N N . LEU A 1 140 ? 11.215 -3.273 -18.727 1.00 77.19 140 LEU A N 1
ATOM 1168 C CA . LEU A 1 140 ? 11.015 -3.103 -17.284 1.00 77.19 140 LEU A CA 1
ATOM 1169 C C . LEU A 1 140 ? 12.194 -3.662 -16.485 1.00 77.19 140 LEU A C 1
ATOM 1171 O O . LEU A 1 140 ? 12.584 -3.058 -15.492 1.00 77.19 140 LEU A O 1
ATOM 1175 N N . ASN A 1 141 ? 12.779 -4.772 -16.940 1.00 76.44 141 ASN A N 1
ATOM 1176 C CA . ASN A 1 141 ? 13.984 -5.338 -16.349 1.00 76.44 141 ASN A CA 1
ATOM 1177 C C . ASN A 1 141 ? 14.848 -6.028 -17.423 1.00 76.44 141 ASN A C 1
ATOM 1179 O O . ASN A 1 141 ? 14.449 -7.070 -17.952 1.00 76.44 141 ASN A O 1
ATOM 1183 N N . PRO A 1 142 ? 16.033 -5.478 -17.749 1.00 62.91 142 PRO A N 1
ATOM 1184 C CA . PRO A 1 142 ? 16.893 -6.013 -18.801 1.00 62.91 142 PRO A CA 1
ATOM 1185 C C . PRO A 1 142 ? 17.563 -7.345 -18.433 1.00 62.91 142 PRO A C 1
ATOM 1187 O O . PRO A 1 142 ? 18.158 -7.965 -19.305 1.00 62.91 142 PRO A O 1
ATOM 1190 N N . GLN A 1 143 ? 17.472 -7.792 -17.175 1.00 64.62 143 GLN A N 1
ATOM 1191 C CA . GLN A 1 143 ? 18.028 -9.073 -16.717 1.00 64.62 143 GLN A CA 1
ATOM 1192 C C . GLN A 1 143 ? 17.106 -10.271 -17.007 1.00 64.62 143 GLN A C 1
ATOM 1194 O O . GLN A 1 143 ? 17.443 -11.403 -16.671 1.00 64.62 143 GLN A O 1
ATOM 1199 N N . ILE A 1 144 ? 15.934 -10.040 -17.609 1.00 61.75 144 ILE A N 1
ATOM 1200 C CA . ILE A 1 144 ? 15.013 -11.107 -18.007 1.00 61.75 144 ILE A CA 1
ATOM 1201 C C . ILE A 1 144 ? 15.453 -11.667 -19.359 1.00 61.75 144 ILE A C 1
ATOM 1203 O O . ILE A 1 144 ? 15.142 -11.114 -20.417 1.00 61.75 144 ILE A O 1
ATOM 1207 N N . GLU A 1 145 ? 16.156 -12.793 -19.313 1.00 56.97 145 GLU A N 1
ATOM 1208 C CA . GLU A 1 145 ? 16.418 -13.641 -20.472 1.00 56.97 145 GLU A CA 1
ATOM 1209 C C . GLU A 1 145 ? 15.285 -14.669 -20.591 1.00 56.97 145 GLU A C 1
ATOM 1211 O O . GLU A 1 145 ? 15.033 -15.455 -19.676 1.00 56.97 145 GLU A O 1
ATOM 1216 N N . PHE A 1 146 ? 14.556 -14.647 -21.708 1.00 52.50 146 PHE A N 1
ATOM 1217 C CA . PHE A 1 146 ? 13.663 -15.751 -22.047 1.00 52.50 146 PHE A CA 1
ATOM 1218 C C . PHE A 1 146 ? 14.541 -16.878 -22.579 1.00 52.50 146 PHE A C 1
ATOM 1220 O O . PHE A 1 146 ? 15.272 -16.656 -23.540 1.00 52.50 146 PHE A O 1
ATOM 1227 N N . GLY A 1 147 ? 14.500 -18.044 -21.930 1.00 49.00 147 GLY A N 1
ATOM 1228 C CA . GLY A 1 147 ? 15.210 -19.224 -22.417 1.00 49.00 147 GLY A CA 1
ATOM 1229 C C . GLY A 1 147 ? 14.832 -19.500 -23.872 1.00 49.00 147 GLY A C 1
ATOM 1230 O O . GLY A 1 147 ? 13.642 -19.514 -24.193 1.00 49.00 147 GLY A O 1
ATOM 1231 N N . GLU A 1 148 ? 15.850 -19.639 -24.723 1.00 40.69 148 GLU A N 1
ATOM 1232 C CA . GLU A 1 148 ? 15.716 -20.075 -26.119 1.00 40.69 148 GLU A CA 1
ATOM 1233 C C . GLU A 1 148 ? 15.174 -21.507 -26.223 1.00 40.69 148 GLU A C 1
ATOM 1235 O O . GLU A 1 148 ? 15.553 -22.358 -25.381 1.00 40.69 148 GLU A O 1
#

Secondary structure (DSSP, 8-state):
------SS--HHHHHSPP-SHHHHHHHHH-TTTSS-THHHH--HHHHHHHHHHHHHHHHHHHHHHHHHHHHHHTGGG-HHHHT--SHHHHHHHHHHHHHHHHHHHHHHHHHHHHHHHHHHHHHHHHHHHHHHHH--GGGT-TT-PPP-

pLDDT: mean 77.25, std 14.41, range [34.25, 91.31]

Radius of gyration: 23.98 Å; chains: 1; bounding box: 47×44×76 Å

Organism: Tetrahymena thermophila (strain SB210) (NCBI:txid312017)

Sequence (148 aa):
MQTRDIYRYDYTTTYYPKFDMLNFQLDMYNTQKAGSLSAILYDTEDFNKQVEFAETQKWMQLGALCLGVGTILGYNKIPLINRVQGKWKKFGFKIFLFFLPMFISGGIYTHKEQKFIETVYLKHFSSYVKFKQVGDIRCLNPQIEFGE

Foldseek 3Di:
DPDDDPDPPPVCVPPPQDLDLVVLCCQQPPPPPDPRLVVLLDDPVLVVVVVVLVVVLVVQQVVLQVQLVVCLVCVVVDPVLVPQDDPVSSVVVNVCSSCVSVVVSVVVSVVVVSVSSVVSCVVQSQLSVVCSVPVDSCSSPVPDDDDD